Protein AF-A0A922Y2T2-F1 (afdb_monomer_lite)

pLDDT: mean 72.68, std 15.34, range [38.0, 91.12]

Sequence (63 aa):
MVRLSFGFADQSGAGDYEIVRIMPTRASGEREYRVRGTDGHERAIGHDQIVSDGPQSVRSPVG

Foldseek 3Di:
DFAFPADDPVDRRGDDWAFPDWDDQDPVRWTKTWTADPVRDIDIDTPVGTDDDDDPPPPPPPD

Radius of gyration: 12.26 Å; chains: 1; bounding box: 24×22×38 Å

Structure (mmCIF, N/CA/C/O backbone):
data_AF-A0A922Y2T2-F1
#
_entry.id   AF-A0A922Y2T2-F1
#
loop_
_atom_site.group_PDB
_atom_site.id
_atom_site.type_symbol
_atom_site.label_atom_id
_atom_site.label_alt_id
_atom_site.label_comp_id
_atom_site.label_asym_id
_atom_site.label_entity_id
_atom_site.label_seq_id
_atom_site.pdbx_PDB_ins_code
_atom_site.Cartn_x
_atom_site.Cartn_y
_atom_site.Cartn_z
_atom_site.occupancy
_atom_site.B_iso_or_equiv
_atom_site.auth_seq_id
_atom_site.auth_comp_id
_atom_site.auth_asym_id
_atom_site.auth_atom_id
_atom_site.pdbx_PDB_model_num
ATOM 1 N N . MET A 1 1 ? -8.161 -8.734 -1.959 1.00 73.94 1 MET A N 1
ATOM 2 C CA . MET A 1 1 ? -7.457 -8.387 -0.709 1.00 73.94 1 MET A CA 1
ATOM 3 C C . MET A 1 1 ? -6.027 -8.885 -0.808 1.00 73.94 1 MET A C 1
ATOM 5 O O . MET A 1 1 ? -5.785 -9.813 -1.571 1.00 73.94 1 MET A O 1
ATOM 9 N N . VAL A 1 2 ? -5.097 -8.229 -0.123 1.00 75.31 2 VAL A N 1
ATOM 10 C CA . VAL A 1 2 ? -3.685 -8.610 -0.034 1.00 75.31 2 VAL A CA 1
ATOM 11 C C . VAL A 1 2 ? -3.278 -8.700 1.424 1.00 75.31 2 VAL A C 1
ATOM 13 O O . VAL A 1 2 ? -3.732 -7.897 2.241 1.00 75.31 2 VAL A O 1
ATOM 16 N N . ARG A 1 3 ? -2.397 -9.650 1.727 1.00 80.19 3 ARG A N 1
ATOM 17 C CA . ARG A 1 3 ? -1.786 -9.774 3.042 1.00 80.19 3 ARG A CA 1
ATOM 18 C C . ARG A 1 3 ? -0.423 -9.101 3.032 1.00 80.19 3 ARG A C 1
ATOM 20 O O . ARG A 1 3 ? 0.305 -9.200 2.048 1.00 80.19 3 ARG A O 1
ATOM 27 N N . LEU A 1 4 ? -0.083 -8.397 4.104 1.00 78.62 4 LEU A N 1
ATOM 28 C CA . LEU A 1 4 ? 1.213 -7.725 4.217 1.00 78.62 4 LEU A CA 1
ATOM 29 C C . LEU A 1 4 ? 2.190 -8.505 5.097 1.00 78.62 4 LEU A C 1
ATOM 31 O O . LEU A 1 4 ? 1.787 -9.168 6.055 1.00 78.62 4 LEU A O 1
ATOM 35 N N . SER A 1 5 ? 3.473 -8.428 4.734 1.00 69.00 5 SER A N 1
ATOM 36 C CA . SER A 1 5 ? 4.582 -9.184 5.345 1.00 69.00 5 SER A CA 1
ATOM 37 C C . SER A 1 5 ? 4.977 -8.646 6.707 1.00 69.00 5 SER A C 1
AT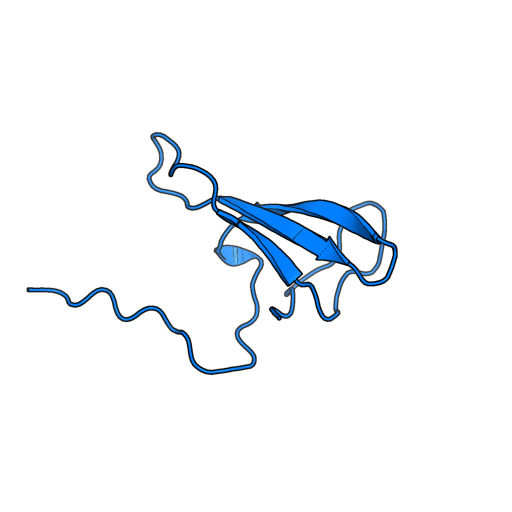OM 39 O O . SER A 1 5 ? 5.429 -9.386 7.579 1.00 69.00 5 SER A O 1
ATOM 41 N N . PHE A 1 6 ? 4.818 -7.342 6.877 1.00 67.69 6 PHE A N 1
ATOM 42 C CA . PHE A 1 6 ? 5.182 -6.606 8.067 1.00 67.69 6 PHE A CA 1
ATOM 43 C C . PHE A 1 6 ? 4.253 -5.413 8.217 1.00 67.69 6 PHE A C 1
ATOM 45 O O . PHE A 1 6 ? 3.649 -4.930 7.259 1.00 67.69 6 PHE A O 1
ATOM 52 N N . GLY A 1 7 ? 4.127 -4.977 9.465 1.00 66.81 7 GLY A N 1
ATOM 53 C CA . GLY A 1 7 ? 3.253 -3.885 9.818 1.00 66.81 7 GLY A CA 1
ATOM 54 C C . GLY A 1 7 ? 3.712 -2.514 9.375 1.00 66.81 7 GLY A C 1
ATOM 55 O O . GLY A 1 7 ? 4.828 -2.313 8.906 1.00 66.81 7 GLY A O 1
ATOM 56 N N . PHE A 1 8 ? 2.826 -1.552 9.580 1.00 69.25 8 PHE A N 1
ATOM 57 C CA . PHE A 1 8 ? 3.145 -0.144 9.430 1.00 69.25 8 PHE A CA 1
ATOM 58 C C . PHE A 1 8 ? 3.708 0.401 10.746 1.00 69.25 8 PHE A C 1
ATOM 60 O O . PHE A 1 8 ? 3.503 -0.182 11.806 1.00 69.25 8 PHE A O 1
ATOM 67 N N . ALA A 1 9 ? 4.351 1.570 10.711 1.00 64.69 9 ALA A N 1
ATOM 68 C CA . ALA A 1 9 ? 4.832 2.238 11.929 1.00 64.69 9 ALA A CA 1
ATOM 69 C C . ALA A 1 9 ? 3.724 2.478 12.982 1.00 64.69 9 ALA A C 1
ATOM 71 O O . ALA A 1 9 ? 4.015 2.615 14.164 1.00 64.69 9 ALA A O 1
ATOM 72 N N . ASP A 1 10 ? 2.467 2.515 12.540 1.00 60.47 10 ASP A N 1
ATOM 73 C CA . ASP A 1 10 ? 1.276 2.806 13.342 1.00 60.47 10 ASP A CA 1
ATOM 74 C C . ASP A 1 10 ? 0.485 1.544 13.760 1.00 60.47 10 ASP A C 1
ATOM 76 O O . ASP A 1 10 ? -0.405 1.615 14.601 1.00 60.47 10 ASP A O 1
ATOM 80 N N . GLN A 1 11 ? 0.796 0.359 13.215 1.00 58.03 11 GLN A N 1
ATOM 81 C CA . GLN A 1 11 ? 0.061 -0.868 13.543 1.00 58.03 11 GLN A CA 1
ATOM 82 C C . GLN A 1 11 ? 0.884 -2.124 13.248 1.00 58.03 11 GLN A C 1
ATOM 84 O O . GLN A 1 11 ? 1.622 -2.168 12.266 1.00 58.03 11 GLN A O 1
ATOM 89 N N . SER A 1 12 ? 0.674 -3.192 14.028 1.00 57.78 12 SER A N 1
ATOM 90 C CA . SER A 1 12 ? 1.134 -4.552 13.703 1.00 57.78 12 SER A CA 1
ATOM 91 C C . SER A 1 12 ? 0.397 -5.066 12.454 1.00 57.78 12 SER A C 1
ATOM 93 O O . SER A 1 12 ? -0.532 -5.858 12.524 1.00 57.78 12 SER A O 1
ATOM 95 N N . GLY A 1 13 ? 0.734 -4.506 11.298 1.00 59.41 13 GLY A N 1
ATOM 96 C CA . GLY A 1 13 ? 0.035 -4.626 10.019 1.00 59.41 13 GLY A CA 1
ATOM 97 C C . GLY A 1 13 ? 0.291 -5.927 9.269 1.00 59.41 13 GLY A C 1
ATOM 98 O O . GLY A 1 13 ? 0.394 -5.926 8.050 1.00 59.41 13 GLY A O 1
ATOM 99 N N . ALA A 1 14 ? 0.346 -7.043 9.992 1.00 63.78 14 ALA A N 1
ATOM 100 C CA . ALA A 1 14 ? -0.017 -8.323 9.408 1.00 63.78 14 ALA A CA 1
ATOM 101 C C . ALA A 1 14 ? -1.552 -8.406 9.403 1.00 63.78 14 ALA A C 1
ATOM 103 O O . ALA A 1 14 ? -2.180 -8.472 10.457 1.00 63.78 14 ALA A O 1
ATOM 104 N N . GLY A 1 15 ? -2.161 -8.388 8.222 1.00 73.31 15 GLY A N 1
ATOM 105 C CA . GLY A 1 15 ? -3.615 -8.419 8.083 1.00 73.31 15 GLY A CA 1
ATOM 106 C C . GLY A 1 15 ? -4.058 -8.322 6.631 1.00 73.31 15 GLY A C 1
ATOM 107 O O . GLY A 1 15 ? -3.219 -8.226 5.733 1.00 73.31 15 GLY A O 1
ATOM 108 N N . ASP A 1 16 ? -5.370 -8.362 6.422 1.00 80.44 16 ASP A N 1
ATOM 109 C CA . ASP A 1 16 ? -5.990 -8.217 5.110 1.00 80.44 16 ASP A CA 1
ATOM 110 C C . ASP A 1 16 ? -6.219 -6.747 4.774 1.00 80.44 16 ASP A C 1
ATOM 112 O O . ASP A 1 16 ? -6.830 -5.992 5.535 1.00 80.44 16 ASP A O 1
ATOM 116 N N . TYR A 1 17 ? -5.762 -6.356 3.590 1.00 84.56 17 TYR A N 1
ATOM 117 C CA . TYR A 1 17 ? -5.926 -5.010 3.067 1.00 84.56 17 TYR A CA 1
ATOM 118 C C . TYR A 1 17 ? -6.523 -5.037 1.661 1.00 84.56 17 TYR A C 1
ATOM 120 O O . TYR A 1 17 ? -6.309 -5.962 0.874 1.00 84.56 17 TYR A O 1
ATOM 128 N N . GLU A 1 18 ? -7.269 -4.000 1.304 1.00 87.94 18 GLU A N 1
ATOM 129 C CA . GLU A 1 18 ? -7.791 -3.824 -0.049 1.00 87.94 18 GLU A CA 1
ATOM 130 C C . GLU A 1 18 ? -6.90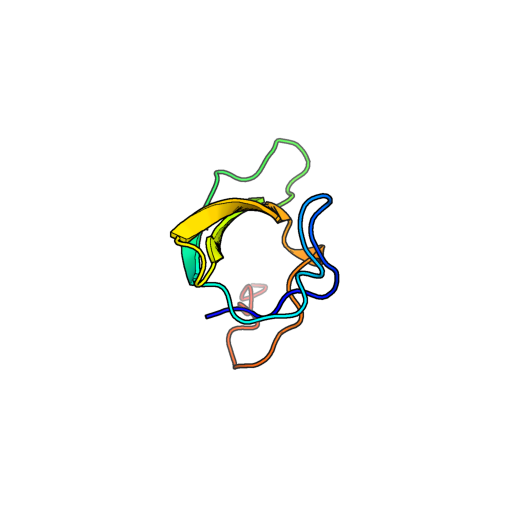0 -2.871 -0.841 1.00 87.94 18 GLU A C 1
ATOM 132 O O . GLU A 1 18 ? -6.613 -1.777 -0.370 1.00 87.94 18 GLU A O 1
ATOM 137 N N . ILE A 1 19 ? -6.480 -3.244 -2.054 1.00 87.56 19 ILE A N 1
ATOM 138 C CA . ILE A 1 19 ? -5.805 -2.301 -2.954 1.00 87.56 19 ILE A CA 1
ATOM 139 C C . ILE A 1 19 ? -6.859 -1.343 -3.504 1.00 87.56 19 ILE A C 1
ATOM 141 O O . ILE A 1 19 ? -7.652 -1.716 -4.364 1.00 87.56 19 ILE A O 1
ATOM 145 N N . VAL A 1 20 ? -6.828 -0.098 -3.039 1.00 91.12 20 VAL A N 1
ATOM 146 C CA . VAL A 1 20 ? -7.741 0.956 -3.497 1.00 91.12 20 VAL A CA 1
ATOM 147 C C . VAL A 1 20 ? -7.190 1.714 -4.700 1.00 91.12 20 VAL A C 1
ATOM 149 O O . VAL A 1 20 ? -7.948 2.318 -5.457 1.00 91.12 20 VAL A O 1
ATOM 152 N N . ARG A 1 21 ? -5.864 1.706 -4.900 1.00 87.88 21 ARG A N 1
ATOM 153 C CA . ARG A 1 21 ? -5.238 2.382 -6.042 1.00 87.88 21 ARG A CA 1
ATOM 154 C C . ARG A 1 21 ? -3.879 1.790 -6.389 1.00 87.88 21 ARG A C 1
ATOM 156 O O . ARG A 1 21 ? -3.053 1.572 -5.510 1.00 87.88 21 ARG A O 1
ATOM 163 N N . ILE A 1 22 ? -3.610 1.620 -7.678 1.00 87.06 22 ILE A N 1
ATOM 164 C CA . ILE A 1 22 ? -2.268 1.308 -8.187 1.00 87.06 22 ILE A CA 1
ATOM 165 C C . ILE A 1 22 ? -1.594 2.634 -8.554 1.00 87.06 22 ILE A C 1
ATOM 167 O O . ILE A 1 22 ? -2.191 3.453 -9.257 1.00 87.06 22 ILE A O 1
ATOM 171 N N . MET A 1 23 ? -0.386 2.881 -8.047 1.00 84.06 23 MET A N 1
ATOM 172 C CA . MET A 1 23 ? 0.391 4.069 -8.402 1.00 84.06 23 MET A CA 1
ATOM 173 C C . MET A 1 23 ? 1.164 3.848 -9.702 1.00 84.06 23 MET A C 1
ATOM 175 O O . MET A 1 23 ? 1.511 2.707 -10.026 1.00 84.06 23 MET A O 1
ATOM 179 N N . PRO A 1 24 ? 1.446 4.924 -10.460 1.00 79.50 24 PRO A N 1
ATOM 180 C CA . PRO A 1 24 ? 2.396 4.837 -11.557 1.00 79.50 24 PRO A CA 1
ATOM 181 C C . PRO A 1 24 ? 3.735 4.320 -11.027 1.00 79.50 24 PRO A C 1
ATOM 183 O O . PRO A 1 24 ? 4.166 4.686 -9.935 1.00 79.50 24 PRO A O 1
ATOM 186 N N . THR A 1 25 ? 4.386 3.456 -11.800 1.00 79.12 25 THR A N 1
ATOM 187 C CA . THR A 1 25 ? 5.731 2.974 -11.479 1.00 79.12 25 THR A CA 1
ATOM 188 C C . THR A 1 25 ? 6.679 4.160 -11.370 1.00 79.12 25 THR A C 1
ATOM 190 O O . THR A 1 25 ? 6.721 5.003 -12.272 1.00 79.12 25 THR A O 1
ATOM 193 N N . ARG A 1 26 ? 7.445 4.231 -10.277 1.00 73.56 26 ARG A N 1
ATOM 194 C CA . ARG A 1 26 ? 8.508 5.236 -10.147 1.00 73.56 26 ARG A CA 1
ATOM 195 C C . ARG A 1 26 ? 9.574 5.023 -11.217 1.00 73.56 26 ARG A C 1
ATOM 197 O O . ARG A 1 26 ? 9.662 3.955 -11.815 1.00 73.56 26 ARG A O 1
ATOM 204 N N . ALA A 1 27 ? 10.438 6.021 -11.402 1.00 72.50 27 ALA A N 1
ATOM 205 C CA . ALA A 1 27 ? 11.603 5.923 -12.286 1.00 72.50 27 ALA A CA 1
ATOM 206 C C . ALA A 1 27 ? 12.496 4.699 -11.981 1.00 72.50 27 ALA A C 1
ATOM 208 O O . ALA A 1 27 ? 13.137 4.176 -12.884 1.00 72.50 27 ALA A O 1
ATOM 209 N N . SER A 1 28 ? 12.479 4.206 -10.736 1.00 72.69 28 SER A N 1
ATOM 210 C CA . SER A 1 28 ? 13.153 2.974 -10.304 1.00 72.69 28 SER A CA 1
ATOM 211 C C . SER A 1 28 ? 12.528 1.678 -10.851 1.00 72.69 28 SER A C 1
ATOM 213 O O . SER A 1 28 ? 13.083 0.606 -10.648 1.00 72.69 28 SER A O 1
ATOM 215 N N . GLY A 1 29 ? 11.357 1.738 -11.494 1.00 75.50 29 GLY A N 1
ATOM 216 C CA . GLY A 1 29 ? 10.584 0.571 -11.939 1.00 75.50 29 GLY A CA 1
ATOM 217 C C . GLY A 1 29 ? 9.734 -0.083 -10.842 1.00 75.50 29 GLY A C 1
ATOM 218 O O . GLY A 1 29 ? 8.929 -0.968 -11.128 1.00 75.50 29 GLY A O 1
ATOM 219 N N . GLU A 1 30 ? 9.861 0.368 -9.593 1.00 79.62 30 GLU A N 1
ATOM 220 C CA . GLU A 1 30 ? 9.106 -0.162 -8.460 1.00 79.62 30 GLU A CA 1
ATOM 221 C C . GLU A 1 30 ? 7.629 0.240 -8.536 1.00 79.62 30 GLU A C 1
ATOM 223 O O . GLU A 1 30 ? 7.286 1.403 -8.788 1.00 79.62 30 GLU A O 1
ATOM 228 N N . ARG A 1 31 ? 6.740 -0.738 -8.312 1.00 83.56 31 ARG A N 1
ATOM 229 C CA . ARG A 1 31 ? 5.295 -0.506 -8.255 1.00 83.56 31 ARG A CA 1
ATOM 230 C C . ARG A 1 31 ? 4.871 -0.199 -6.823 1.00 83.56 31 ARG A C 1
ATOM 232 O O . ARG A 1 31 ? 5.058 -1.021 -5.924 1.00 83.56 31 ARG A O 1
ATOM 239 N N . GLU A 1 32 ? 4.264 0.969 -6.647 1.00 87.75 32 GLU A N 1
ATOM 240 C CA . GLU A 1 32 ? 3.628 1.391 -5.401 1.00 87.75 32 GLU A CA 1
ATOM 241 C C . GLU A 1 32 ? 2.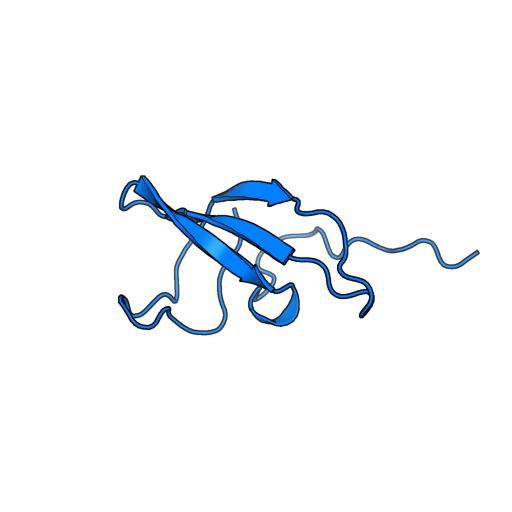106 1.154 -5.484 1.00 87.75 32 GLU A C 1
ATOM 243 O O . GLU A 1 32 ? 1.486 1.230 -6.551 1.00 87.75 32 GLU A O 1
ATOM 248 N N . TYR A 1 33 ? 1.482 0.877 -4.346 1.00 88.25 33 TYR A N 1
ATOM 249 C CA . TYR A 1 33 ? 0.047 0.646 -4.214 1.00 88.25 33 TYR A CA 1
ATOM 250 C C . TYR A 1 33 ? -0.473 1.454 -3.030 1.00 88.25 33 TYR A C 1
ATOM 252 O O . TYR A 1 33 ? 0.194 1.544 -2.003 1.00 88.25 33 TYR A O 1
ATOM 260 N N . ARG A 1 34 ? -1.679 2.015 -3.135 1.00 89.69 34 ARG A N 1
ATOM 261 C CA . ARG A 1 34 ? -2.447 2.396 -1.949 1.00 89.69 34 ARG A CA 1
ATOM 262 C C . ARG A 1 34 ? -3.347 1.250 -1.551 1.00 89.69 34 ARG A C 1
ATOM 264 O O . ARG A 1 34 ? -4.130 0.760 -2.368 1.00 89.69 34 ARG A O 1
ATOM 271 N N . VAL A 1 35 ? -3.276 0.903 -0.278 1.00 88.44 35 VAL A N 1
ATOM 272 C CA . VAL A 1 35 ? -4.154 -0.063 0.356 1.00 88.44 35 VAL A CA 1
ATOM 273 C C . VAL A 1 35 ? -5.003 0.583 1.438 1.00 88.44 35 VAL A C 1
ATOM 275 O O . VAL A 1 35 ? -4.580 1.563 2.046 1.00 88.44 35 VAL A O 1
ATOM 278 N N . ARG A 1 36 ? -6.187 0.033 1.687 1.00 88.81 36 ARG A N 1
ATOM 279 C CA . ARG A 1 36 ? -7.084 0.429 2.771 1.00 88.81 36 ARG A CA 1
ATOM 280 C C . ARG A 1 36 ? -7.276 -0.742 3.724 1.00 88.81 36 ARG A C 1
ATOM 282 O O . ARG A 1 36 ? -7.589 -1.848 3.283 1.00 88.81 36 ARG A O 1
ATOM 289 N N . GLY A 1 37 ? -7.035 -0.498 5.009 1.00 84.56 37 GLY A N 1
ATOM 290 C CA . GLY A 1 37 ? -7.265 -1.483 6.065 1.00 84.56 37 GLY A CA 1
ATOM 291 C C . GLY A 1 37 ? -8.721 -1.515 6.522 1.00 84.56 37 GLY A C 1
ATOM 292 O O . GLY A 1 37 ? -9.538 -0.676 6.135 1.00 84.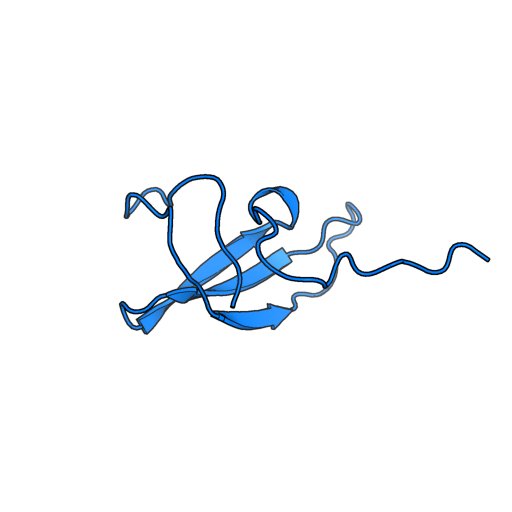56 37 GLY A O 1
ATOM 293 N N . THR A 1 38 ? -9.046 -2.476 7.386 1.00 82.69 38 THR A N 1
ATOM 294 C CA . THR A 1 38 ? -10.362 -2.579 8.049 1.00 82.69 38 THR A CA 1
ATOM 295 C C . THR A 1 38 ? -10.646 -1.412 8.997 1.00 82.69 38 THR A C 1
ATOM 297 O O . THR A 1 38 ? -11.800 -1.112 9.286 1.00 82.69 38 THR A O 1
ATOM 300 N N . ASP A 1 39 ? -9.595 -0.714 9.421 1.00 80.12 39 ASP A N 1
ATOM 301 C CA . ASP A 1 39 ? -9.630 0.555 10.148 1.00 80.12 39 ASP A CA 1
ATOM 302 C C . ASP A 1 39 ? -10.074 1.742 9.271 1.00 80.12 39 ASP A C 1
ATOM 304 O O . ASP A 1 39 ? -10.307 2.841 9.765 1.00 80.12 39 ASP A O 1
ATOM 308 N N . GLY A 1 40 ? -10.204 1.532 7.959 1.00 84.69 40 GLY A N 1
ATOM 309 C CA . GLY A 1 40 ? -10.628 2.539 6.997 1.00 84.69 40 GLY A CA 1
ATOM 310 C C . GLY A 1 40 ? -9.517 3.484 6.544 1.00 84.69 40 GLY A C 1
ATOM 311 O O . GLY A 1 40 ? -9.790 4.317 5.676 1.00 84.69 40 GLY A O 1
ATOM 312 N N . HIS A 1 41 ? -8.292 3.338 7.058 1.00 84.12 41 HIS A N 1
ATOM 313 C CA . HIS A 1 41 ? -7.155 4.195 6.732 1.00 84.12 41 HIS A CA 1
ATOM 314 C C . HIS A 1 41 ? -6.428 3.731 5.467 1.00 84.12 41 HIS A C 1
ATOM 316 O O . HIS A 1 41 ? -6.167 2.541 5.270 1.00 84.12 41 HIS A O 1
ATOM 322 N N . GLU A 1 42 ? -6.060 4.696 4.623 1.00 88.12 42 GLU A N 1
ATOM 323 C CA . GLU A 1 42 ? -5.289 4.463 3.404 1.00 88.12 42 GLU A CA 1
ATOM 324 C C . GLU A 1 42 ? -3.784 4.573 3.657 1.00 88.12 42 GLU A C 1
ATOM 326 O O . GLU A 1 42 ? -3.313 5.535 4.266 1.00 88.12 42 GLU A O 1
ATOM 331 N N . ARG A 1 43 ? -3.015 3.611 3.144 1.00 85.06 43 ARG A N 1
ATOM 332 C CA . ARG A 1 43 ? -1.561 3.528 3.317 1.00 85.06 43 ARG A CA 1
ATOM 333 C C . ARG A 1 43 ? -0.881 3.187 1.999 1.00 85.06 43 ARG A C 1
ATOM 335 O O . ARG A 1 43 ? -1.416 2.419 1.203 1.00 85.06 43 ARG A O 1
ATOM 342 N N . ALA A 1 44 ? 0.287 3.774 1.755 1.00 87.12 44 ALA A N 1
ATOM 343 C CA . ALA A 1 44 ? 1.105 3.448 0.593 1.00 87.12 44 ALA A CA 1
ATOM 344 C C . ALA A 1 44 ? 2.037 2.276 0.924 1.00 87.12 44 ALA A C 1
ATOM 346 O O . ALA A 1 44 ? 2.717 2.299 1.949 1.00 87.12 44 ALA A O 1
ATOM 347 N N . ILE A 1 45 ? 2.071 1.274 0.050 1.00 84.94 45 ILE A N 1
ATOM 348 C CA . ILE A 1 45 ? 2.957 0.115 0.140 1.00 84.94 45 ILE A CA 1
ATOM 349 C C . ILE A 1 45 ? 3.705 -0.097 -1.172 1.00 84.94 45 ILE A C 1
ATOM 351 O O . ILE A 1 45 ? 3.212 0.224 -2.254 1.00 84.94 45 ILE A O 1
ATOM 355 N N . GLY A 1 46 ? 4.886 -0.689 -1.070 1.00 85.94 46 GLY A N 1
ATOM 356 C CA . GLY A 1 46 ? 5.611 -1.243 -2.209 1.00 85.94 46 GLY A CA 1
ATOM 357 C C . GLY A 1 46 ? 5.169 -2.676 -2.492 1.00 85.94 46 GLY A C 1
ATOM 358 O O . GLY A 1 46 ? 4.601 -3.341 -1.626 1.00 85.94 46 GLY A O 1
ATOM 359 N N . HIS A 1 47 ? 5.462 -3.167 -3.695 1.00 83.31 47 HIS A N 1
ATOM 360 C CA . HIS A 1 47 ? 5.178 -4.554 -4.075 1.00 83.31 47 HIS A CA 1
ATOM 361 C C . HIS A 1 47 ? 5.798 -5.593 -3.127 1.00 83.31 47 HIS A C 1
ATOM 363 O O . HIS A 1 47 ? 5.142 -6.575 -2.801 1.00 83.31 47 HIS A O 1
ATOM 369 N N . ASP A 1 48 ? 7.020 -5.342 -2.652 1.00 82.94 48 ASP A N 1
ATOM 370 C CA . ASP A 1 48 ? 7.773 -6.231 -1.753 1.00 82.94 48 ASP A CA 1
ATOM 371 C C . ASP A 1 48 ? 7.079 -6.468 -0.395 1.00 82.94 48 ASP A C 1
ATOM 373 O O . ASP A 1 48 ? 7.275 -7.486 0.263 1.00 82.94 48 ASP A O 1
ATOM 377 N N . GLN A 1 49 ? 6.185 -5.558 0.004 1.00 80.94 49 GLN A N 1
ATOM 378 C CA . GLN A 1 49 ? 5.456 -5.655 1.271 1.00 80.94 49 GLN A CA 1
ATOM 379 C C . GLN A 1 49 ? 4.258 -6.616 1.208 1.00 80.94 49 GLN A C 1
ATOM 381 O O . GLN A 1 49 ? 3.612 -6.839 2.229 1.00 80.94 49 GLN A O 1
ATOM 386 N N . ILE A 1 50 ? 3.926 -7.163 0.032 1.00 80.75 50 ILE A N 1
ATOM 387 C CA . ILE A 1 50 ? 2.762 -8.031 -0.180 1.00 80.75 50 ILE A CA 1
ATOM 388 C C . ILE A 1 50 ? 3.174 -9.505 -0.021 1.00 80.75 50 ILE A C 1
ATOM 390 O O . ILE A 1 50 ? 3.806 -10.076 -0.911 1.00 80.75 50 ILE A O 1
ATOM 394 N N . VAL A 1 51 ? 2.744 -10.162 1.065 1.00 76.25 51 VAL A N 1
ATOM 395 C CA . VAL A 1 51 ? 2.766 -11.634 1.161 1.00 76.25 51 VAL A CA 1
ATOM 396 C C . VAL A 1 51 ? 1.580 -12.140 0.371 1.00 76.25 51 VAL A C 1
ATOM 398 O O . VAL A 1 51 ? 0.424 -11.935 0.736 1.00 76.25 51 VAL A O 1
ATOM 401 N N . SER A 1 52 ? 1.860 -12.789 -0.746 1.00 64.88 52 SER A N 1
ATOM 402 C CA . SER A 1 52 ? 0.816 -13.366 -1.583 1.00 64.88 52 SER A CA 1
ATOM 403 C C . SER A 1 52 ? 0.042 -14.444 -0.811 1.00 64.88 52 SER A C 1
ATOM 405 O O . SER A 1 52 ? 0.589 -15.506 -0.534 1.00 64.88 52 SER A O 1
ATOM 407 N N . ASP A 1 53 ? -1.235 -14.194 -0.518 1.00 57.81 53 ASP A N 1
ATOM 408 C CA . ASP A 1 53 ? -2.230 -15.212 -0.163 1.00 57.81 53 ASP A CA 1
ATOM 409 C C . ASP A 1 53 ? -3.380 -15.096 -1.186 1.00 57.81 53 ASP A C 1
ATOM 411 O O . ASP A 1 53 ? -4.300 -14.298 -1.036 1.00 57.81 53 ASP A O 1
ATOM 415 N N . GLY A 1 54 ? -3.244 -15.780 -2.332 1.00 42.53 54 GLY A N 1
ATOM 416 C CA . GLY A 1 54 ? -4.254 -15.827 -3.407 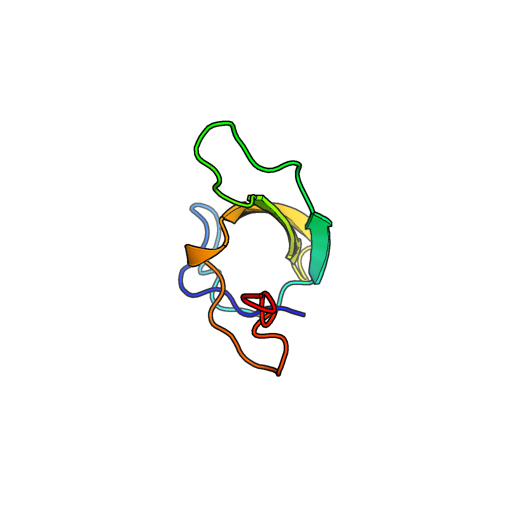1.00 42.53 54 GLY A CA 1
ATOM 417 C C . GLY A 1 54 ? -3.768 -15.375 -4.801 1.00 42.53 54 GLY A C 1
ATOM 418 O O . GLY A 1 54 ? -2.929 -14.483 -4.914 1.00 42.53 54 GLY A O 1
ATOM 419 N N . PRO A 1 55 ? -4.247 -16.000 -5.899 1.00 45.50 55 PRO A N 1
ATOM 420 C CA . PRO A 1 55 ? -3.463 -16.273 -7.104 1.00 45.50 55 PRO A CA 1
ATOM 421 C C . PRO A 1 55 ? -3.478 -15.119 -8.109 1.00 45.50 55 PRO A C 1
ATOM 423 O O . PRO A 1 55 ? -4.066 -15.218 -9.180 1.00 45.50 55 PRO A O 1
ATOM 426 N N . GLN A 1 56 ? -2.784 -14.030 -7.811 1.00 43.41 56 GLN A N 1
ATOM 427 C CA . GLN A 1 56 ? -2.302 -13.118 -8.846 1.00 43.41 56 GLN A CA 1
ATOM 428 C C . GLN A 1 56 ? -0.852 -12.750 -8.555 1.00 43.41 56 GLN A C 1
ATOM 430 O O . GLN A 1 56 ? -0.474 -11.590 -8.420 1.00 43.41 56 GLN A O 1
ATOM 435 N N . SER A 1 57 ? -0.008 -13.787 -8.571 1.00 45.59 57 SER A N 1
ATOM 436 C CA . SER A 1 57 ? 1.253 -13.664 -9.293 1.00 45.59 57 SER A CA 1
ATOM 437 C C . SER A 1 57 ? 0.865 -13.188 -10.690 1.00 45.59 57 SER A C 1
ATOM 439 O O . SER A 1 57 ? 0.396 -13.964 -11.525 1.00 45.59 57 SER A O 1
ATOM 441 N N . VAL A 1 58 ? 0.904 -11.871 -10.884 1.00 48.69 58 VAL A N 1
ATOM 442 C CA . VAL A 1 58 ? 0.834 -11.251 -12.194 1.00 48.69 58 VAL A CA 1
ATOM 443 C C . VAL A 1 58 ? 2.014 -11.823 -12.957 1.00 48.69 58 VAL A C 1
ATOM 445 O O . VAL A 1 58 ? 3.134 -11.331 -12.883 1.00 48.69 58 VAL A O 1
ATOM 448 N N . ARG A 1 59 ? 1.760 -12.946 -13.635 1.00 43.50 59 ARG A N 1
ATOM 449 C CA . ARG A 1 59 ? 2.558 -13.420 -14.748 1.00 43.50 59 ARG A CA 1
ATOM 450 C C . ARG A 1 59 ? 2.657 -12.223 -15.678 1.00 43.50 59 ARG A C 1
ATOM 452 O O . ARG A 1 59 ? 1.727 -11.956 -16.430 1.00 43.50 59 ARG A O 1
ATOM 459 N N . SER A 1 60 ? 3.751 -11.479 -15.589 1.00 38.00 60 SER A N 1
ATOM 460 C CA . SER A 1 60 ? 4.282 -10.799 -16.755 1.00 38.00 60 SER A CA 1
ATOM 461 C C . SER A 1 60 ? 4.466 -11.910 -17.788 1.00 38.00 60 SER A C 1
ATOM 463 O O . SER A 1 60 ? 5.254 -12.823 -17.523 1.00 38.00 60 SER A O 1
ATOM 465 N N . PRO A 1 61 ? 3.709 -11.942 -18.898 1.00 42.31 61 PRO A N 1
ATOM 466 C CA . PRO A 1 61 ? 4.091 -12.807 -19.993 1.00 42.31 61 PRO A CA 1
ATOM 467 C C . PRO A 1 61 ? 5.411 -12.233 -20.505 1.00 42.31 61 PRO A C 1
ATOM 469 O O . PRO A 1 61 ? 5.442 -11.159 -21.102 1.00 42.31 61 PRO A O 1
ATOM 472 N N . VAL A 1 62 ? 6.516 -12.894 -20.164 1.00 46.53 62 VAL A N 1
ATOM 473 C CA . VAL A 1 62 ? 7.771 -12.684 -20.876 1.00 46.53 62 VAL A CA 1
ATOM 474 C C . VAL A 1 62 ? 7.505 -13.209 -22.290 1.00 46.53 62 VAL A C 1
ATOM 476 O O . VAL A 1 62 ? 7.107 -14.365 -22.456 1.00 46.53 62 VAL A O 1
ATOM 479 N N . GLY A 1 63 ? 7.547 -12.301 -23.262 1.00 40.78 63 GLY A N 1
ATOM 480 C CA . GLY A 1 63 ? 7.554 -12.629 -24.687 1.00 40.78 63 GLY A CA 1
ATOM 481 C C . GLY A 1 63 ? 8.961 -12.944 -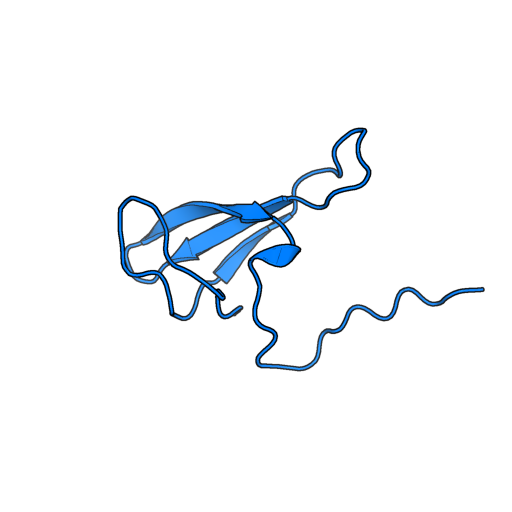25.158 1.00 40.78 63 GLY A C 1
ATOM 482 O O . GLY A 1 63 ? 9.914 -12.496 -24.479 1.00 40.78 63 GLY A O 1
#

Secondary structure (DSSP, 8-state):
-EEESS-BTTB---SEEEEEEEPPPPTT-PPEEEEE-TT--EEEEEGGGEE--SS--------